Protein AF-A0A498SV44-F1 (afdb_monomer_lite)

pLDDT: mean 76.15, std 21.48, range [38.94, 97.94]

Radius of gyration: 28.18 Å; chains: 1; bounding box: 31×24×90 Å

Structure (mmCIF, N/CA/C/O backbone):
data_AF-A0A498SV44-F1
#
_entry.id   AF-A0A498SV44-F1
#
loop_
_atom_site.group_PDB
_atom_site.id
_atom_site.type_symbol
_atom_site.label_atom_id
_atom_site.label_alt_id
_atom_site.label_comp_id
_atom_site.label_asym_id
_atom_site.label_entity_id
_atom_site.label_seq_id
_atom_site.pdbx_PDB_ins_code
_atom_site.Cartn_x
_atom_site.Cartn_y
_atom_site.Cartn_z
_atom_site.occupancy
_atom_site.B_iso_or_equiv
_atom_site.auth_seq_id
_atom_site.auth_comp_id
_atom_site.auth_asym_id
_atom_site.auth_atom_id
_atom_site.pdbx_PDB_model_num
ATOM 1 N N . MET A 1 1 ? -1.098 -6.733 -77.721 1.00 41.00 1 MET A N 1
ATOM 2 C CA . MET A 1 1 ? 0.028 -6.030 -78.382 1.00 41.00 1 MET A CA 1
ATOM 3 C C . MET A 1 1 ? -0.392 -4.569 -78.384 1.00 41.00 1 MET A C 1
ATOM 5 O O . MET A 1 1 ? -1.483 -4.326 -78.864 1.00 41.00 1 MET A O 1
ATOM 9 N N . ILE A 1 2 ? 0.238 -3.563 -77.779 1.00 39.69 2 ILE A N 1
ATOM 10 C CA . ILE A 1 2 ? 1.631 -3.129 -77.539 1.00 39.69 2 ILE A CA 1
ATOM 11 C C . ILE A 1 2 ? 1.421 -1.936 -76.557 1.00 39.69 2 ILE A C 1
ATOM 13 O O . ILE A 1 2 ? 0.503 -1.160 -76.781 1.00 39.69 2 ILE A O 1
ATOM 17 N N . GLY A 1 3 ? 2.045 -1.768 -75.390 1.00 38.94 3 GLY A N 1
ATOM 18 C CA . GLY A 1 3 ? 3.476 -1.745 -75.115 1.00 38.94 3 GLY A CA 1
ATOM 19 C C . GLY A 1 3 ? 3.992 -0.296 -75.089 1.00 38.94 3 GLY A C 1
ATOM 20 O O . GLY A 1 3 ? 4.496 0.168 -76.101 1.00 38.94 3 GLY A O 1
ATOM 21 N N . ALA A 1 4 ? 3.898 0.400 -73.947 1.00 45.16 4 ALA A N 1
ATOM 22 C CA . ALA A 1 4 ? 4.742 1.560 -73.632 1.00 45.16 4 ALA A CA 1
ATOM 23 C C . ALA A 1 4 ? 4.961 1.649 -72.112 1.00 45.16 4 ALA A C 1
ATOM 25 O O . ALA A 1 4 ? 4.175 2.224 -71.364 1.00 45.16 4 ALA A O 1
ATOM 26 N N . VAL A 1 5 ? 6.044 1.012 -71.673 1.00 48.19 5 VAL A N 1
ATOM 27 C CA . VAL A 1 5 ? 6.622 1.117 -70.334 1.00 48.19 5 VAL A CA 1
ATOM 28 C C . VAL A 1 5 ? 7.599 2.295 -70.316 1.00 48.19 5 VAL A C 1
ATOM 30 O O . VAL A 1 5 ? 8.500 2.361 -71.148 1.00 48.19 5 VAL A O 1
ATOM 33 N N . ARG A 1 6 ? 7.464 3.167 -69.316 1.00 43.88 6 ARG A N 1
ATOM 34 C CA . ARG A 1 6 ? 8.548 3.886 -68.619 1.00 43.88 6 ARG A CA 1
ATOM 35 C C . ARG A 1 6 ? 8.070 3.975 -67.165 1.00 43.88 6 ARG A C 1
ATOM 37 O O . ARG A 1 6 ? 7.071 4.622 -66.903 1.00 43.88 6 ARG A O 1
ATOM 44 N N . ALA A 1 7 ? 8.526 3.144 -66.230 1.00 45.53 7 ALA A N 1
ATOM 45 C CA . ALA A 1 7 ? 9.851 3.150 -65.614 1.00 45.53 7 ALA A CA 1
ATOM 46 C C . ALA A 1 7 ? 10.322 4.577 -65.290 1.00 45.53 7 ALA A C 1
ATOM 48 O O . ALA A 1 7 ? 10.745 5.306 -66.180 1.00 45.53 7 ALA A O 1
ATOM 49 N N . VAL A 1 8 ? 10.262 4.964 -64.017 1.00 45.78 8 VAL A N 1
ATOM 50 C CA . VAL A 1 8 ? 11.424 5.008 -63.110 1.00 45.78 8 VAL A CA 1
ATOM 51 C C . VAL A 1 8 ? 11.066 5.892 -61.912 1.00 45.78 8 VAL A C 1
ATOM 53 O O . VAL A 1 8 ? 10.716 7.054 -62.063 1.00 45.78 8 VAL A O 1
ATOM 56 N N . SER A 1 9 ? 11.171 5.278 -60.733 1.00 50.03 9 SER A N 1
ATOM 57 C CA . SER A 1 9 ? 11.695 5.834 -59.484 1.00 50.03 9 SER A CA 1
ATOM 58 C C . SER A 1 9 ? 11.541 7.341 -59.259 1.00 50.03 9 SER A C 1
ATOM 60 O O . SER A 1 9 ? 12.306 8.154 -59.770 1.00 50.03 9 SER A O 1
ATOM 62 N N . GLY A 1 10 ? 10.622 7.678 -58.365 1.00 42.47 10 GLY A N 1
ATOM 63 C CA . GLY A 1 10 ? 10.636 8.931 -57.632 1.00 42.47 10 GLY A CA 1
ATOM 64 C C . GLY A 1 10 ? 10.482 8.626 -56.155 1.00 42.47 10 GLY A C 1
ATOM 65 O O . GLY A 1 10 ? 9.483 9.011 -55.559 1.00 42.47 10 GLY A O 1
ATOM 66 N N . TYR A 1 11 ? 11.452 7.914 -55.570 1.00 49.81 11 TYR A N 1
ATOM 67 C CA . TYR A 1 11 ? 11.759 8.067 -54.149 1.00 49.81 11 TYR A CA 1
ATOM 68 C C . TYR A 1 11 ? 12.163 9.533 -53.929 1.00 49.81 11 TYR A C 1
ATOM 70 O O . TY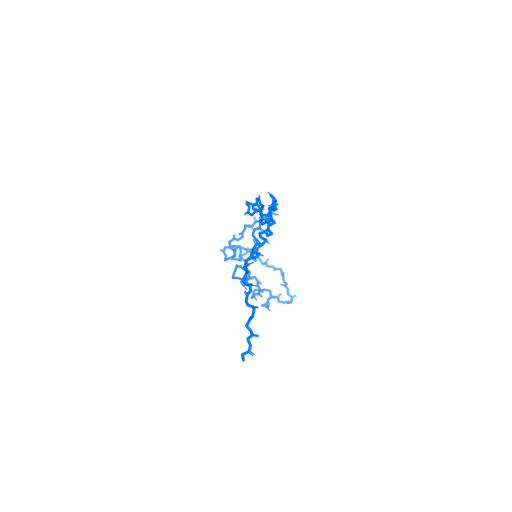R A 1 11 ? 13.343 9.850 -53.789 1.00 49.81 11 TYR A O 1
ATOM 78 N N . PHE A 1 12 ? 11.194 10.450 -53.939 1.00 47.81 12 PHE A N 1
ATOM 79 C CA . PHE A 1 12 ? 11.362 11.751 -53.319 1.00 47.81 12 PHE A CA 1
ATOM 80 C C . PHE A 1 12 ? 11.283 11.494 -51.825 1.00 47.81 12 PHE A C 1
ATOM 82 O O . PHE A 1 12 ? 10.227 11.509 -51.208 1.00 47.81 12 PHE A O 1
ATOM 89 N N . PHE A 1 13 ? 12.441 11.077 -51.322 1.00 52.09 13 PHE A N 1
ATOM 90 C CA . PHE A 1 13 ? 12.991 11.415 -50.028 1.00 52.09 13 PHE A CA 1
ATOM 91 C C . PHE A 1 13 ? 12.233 12.592 -49.404 1.00 52.09 13 PHE A C 1
ATOM 93 O O . PHE A 1 13 ? 12.576 13.745 -49.649 1.00 52.09 13 PHE A O 1
ATOM 100 N N . ASP A 1 14 ? 11.189 12.300 -48.630 1.00 54.56 14 ASP A N 1
ATOM 101 C CA . ASP A 1 14 ? 10.763 13.208 -47.578 1.00 54.56 14 ASP A CA 1
ATOM 102 C C . ASP A 1 14 ? 11.890 13.107 -46.540 1.00 54.56 14 ASP A C 1
ATOM 104 O O . ASP A 1 14 ? 12.091 12.028 -45.959 1.00 54.56 14 ASP A O 1
ATOM 108 N N . PRO A 1 15 ? 12.743 14.138 -46.392 1.00 57.53 15 PRO A N 1
ATOM 109 C CA . PRO A 1 15 ? 13.774 14.103 -45.380 1.00 57.53 15 PRO A CA 1
ATOM 110 C C . PRO A 1 15 ? 13.056 14.030 -44.042 1.00 57.53 15 PRO A C 1
ATOM 112 O O . PRO A 1 15 ? 12.319 14.945 -43.690 1.00 57.53 15 PRO A O 1
ATOM 115 N N . MET A 1 16 ? 13.273 12.912 -43.348 1.00 63.97 16 MET A N 1
ATOM 116 C CA . MET A 1 16 ? 13.159 12.718 -41.904 1.00 63.97 16 MET A CA 1
ATOM 117 C C . MET A 1 16 ? 12.622 13.941 -41.146 1.00 63.97 16 MET A C 1
ATOM 119 O O . MET A 1 16 ? 13.295 14.977 -41.164 1.00 63.97 16 MET A O 1
ATOM 123 N N . PRO A 1 17 ? 11.521 13.823 -40.379 1.00 55.47 17 PRO A N 1
ATOM 124 C CA . PRO A 1 17 ? 11.156 14.841 -39.411 1.00 55.47 17 PRO A CA 1
ATOM 125 C C . PRO A 1 17 ? 12.243 14.864 -38.331 1.00 55.47 17 PRO A C 1
ATOM 127 O O . PRO A 1 17 ? 12.177 14.187 -37.305 1.00 55.47 17 PRO A O 1
ATOM 130 N N . TYR A 1 18 ? 13.297 15.630 -38.604 1.00 53.81 18 TYR A N 1
ATOM 131 C CA . TYR A 1 18 ? 14.339 15.996 -37.673 1.00 53.81 18 TYR A CA 1
ATOM 132 C C . TYR A 1 18 ? 13.649 16.925 -36.680 1.00 53.81 18 TYR A C 1
ATOM 134 O O . TYR A 1 18 ? 13.613 18.140 -36.836 1.00 53.81 18 TYR A O 1
ATOM 142 N N . HIS A 1 19 ? 13.002 16.329 -35.684 1.00 60.28 19 HIS A N 1
ATOM 143 C CA . HIS A 1 19 ? 12.621 17.009 -34.466 1.00 60.28 19 HIS A CA 1
ATOM 144 C C . HIS A 1 19 ? 13.862 16.977 -33.565 1.00 60.28 19 HIS A C 1
ATOM 146 O O . HIS A 1 19 ? 14.046 15.991 -32.845 1.00 60.28 19 HIS A O 1
ATOM 152 N N . PRO A 1 20 ? 14.708 18.028 -33.534 1.00 52.44 20 PRO A N 1
ATOM 153 C CA . PRO A 1 20 ? 15.848 18.097 -32.614 1.00 52.44 20 PRO A CA 1
ATOM 154 C C . PRO A 1 20 ? 15.429 18.058 -31.131 1.00 52.44 20 PRO A C 1
ATOM 156 O O . PRO A 1 20 ? 16.280 17.967 -30.255 1.00 52.44 20 PRO A O 1
ATOM 159 N N . TYR A 1 21 ? 14.121 18.059 -30.845 1.00 53.59 21 TYR A N 1
ATOM 160 C CA . TYR A 1 21 ? 13.544 17.879 -29.514 1.00 53.59 21 TYR A CA 1
ATOM 161 C C . TYR A 1 21 ? 12.916 16.49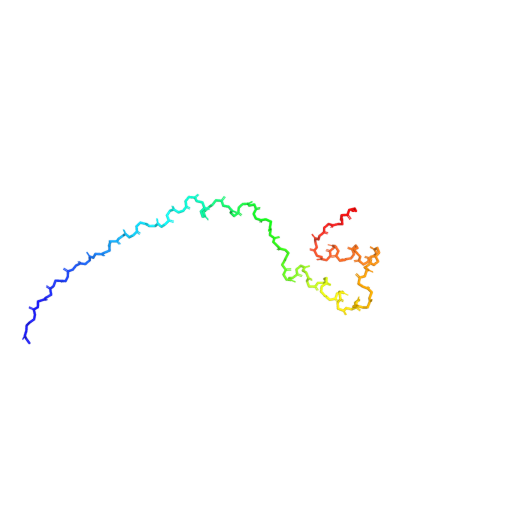8 -29.254 1.00 53.59 21 TYR A C 1
ATOM 163 O O . TYR A 1 21 ? 12.572 16.211 -28.110 1.00 53.59 21 TYR A O 1
ATOM 171 N N . ALA A 1 2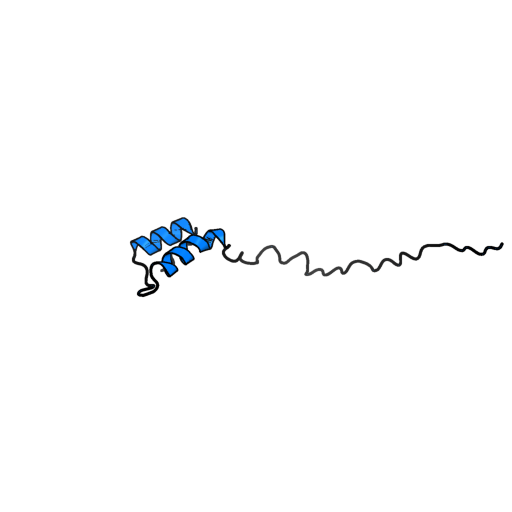2 ? 12.773 15.619 -30.256 1.00 55.25 22 ALA A N 1
ATOM 172 C CA . ALA A 1 22 ? 12.203 14.281 -30.043 1.00 55.25 22 ALA A CA 1
ATOM 173 C C . ALA A 1 22 ? 13.222 13.277 -29.480 1.00 55.25 22 ALA A C 1
ATOM 175 O O . ALA A 1 22 ? 12.830 12.302 -28.851 1.00 55.25 22 ALA A O 1
ATOM 176 N N . SER A 1 23 ? 14.522 13.530 -29.659 1.00 56.97 23 SER A N 1
ATOM 177 C CA . SER A 1 23 ? 15.593 12.605 -29.257 1.00 56.97 23 SER A CA 1
ATOM 178 C C . SER A 1 23 ? 16.351 13.025 -27.984 1.00 56.97 23 SER A C 1
ATOM 180 O O . SER A 1 23 ? 17.413 12.474 -27.704 1.00 56.97 23 SER A O 1
ATOM 182 N N . GLY A 1 24 ? 15.851 14.008 -27.222 1.00 56.72 24 GLY A N 1
ATOM 183 C CA . GLY A 1 24 ? 16.624 14.657 -26.147 1.00 56.72 24 GLY A CA 1
ATOM 184 C C . GLY A 1 24 ? 15.926 14.838 -24.795 1.00 56.72 24 GLY A C 1
ATOM 185 O O . GLY A 1 24 ? 16.492 15.477 -23.914 1.00 56.72 24 GLY A O 1
ATOM 186 N N . LEU A 1 25 ? 14.715 14.306 -24.600 1.00 57.00 25 LEU A N 1
ATOM 187 C CA . LEU A 1 25 ? 13.930 14.496 -23.364 1.00 57.00 25 LEU A CA 1
ATOM 188 C C . LEU A 1 25 ? 13.567 13.189 -22.640 1.00 57.00 25 LEU A C 1
ATOM 190 O O . LEU A 1 25 ? 12.805 13.211 -21.673 1.00 57.00 25 LEU A O 1
ATOM 194 N N . ASP A 1 26 ? 14.150 12.060 -23.043 1.00 54.94 26 ASP A N 1
ATOM 195 C CA . ASP A 1 26 ? 14.009 10.778 -22.331 1.00 54.94 26 ASP A CA 1
ATOM 196 C C . ASP A 1 26 ? 14.989 10.620 -21.149 1.00 54.94 26 ASP A C 1
ATOM 198 O O . ASP A 1 26 ? 15.041 9.578 -20.502 1.00 54.94 26 ASP A O 1
ATOM 202 N N . GLY A 1 27 ? 15.751 11.671 -20.820 1.00 57.25 27 GLY A N 1
ATOM 203 C CA . GLY A 1 27 ? 16.720 11.667 -19.717 1.00 57.25 27 GLY A CA 1
ATOM 204 C C . GLY A 1 27 ? 16.165 12.048 -18.339 1.00 57.25 27 GLY A C 1
ATOM 205 O O . GLY A 1 27 ? 16.842 11.829 -17.337 1.00 57.25 27 GLY A O 1
ATOM 206 N N . THR A 1 28 ? 14.951 12.608 -18.252 1.00 56.78 28 THR A N 1
ATOM 207 C CA . THR A 1 28 ? 14.477 13.211 -16.984 1.00 56.78 28 THR A CA 1
ATOM 208 C C . THR A 1 28 ? 12.972 13.102 -16.750 1.00 56.78 28 THR A C 1
ATOM 210 O O . THR A 1 28 ? 12.431 13.734 -15.839 1.00 56.78 28 THR A O 1
ATOM 213 N N . ARG A 1 29 ? 12.246 12.300 -17.537 1.00 59.47 29 ARG A N 1
ATOM 214 C CA . ARG A 1 29 ? 10.859 11.986 -17.184 1.00 59.47 29 ARG A CA 1
ATOM 215 C C . ARG A 1 29 ? 10.882 11.048 -15.986 1.00 59.47 29 ARG A C 1
ATOM 217 O O . ARG A 1 29 ? 11.304 9.898 -16.095 1.00 59.47 29 ARG A O 1
ATOM 224 N N . ARG A 1 30 ? 10.453 11.555 -14.823 1.00 62.84 30 ARG A N 1
ATOM 225 C CA . ARG A 1 30 ? 10.169 10.723 -13.645 1.00 62.84 30 ARG A CA 1
ATOM 226 C C . ARG A 1 30 ? 9.323 9.544 -14.116 1.00 62.84 30 ARG A C 1
ATOM 228 O O . ARG A 1 30 ? 8.230 9.751 -14.635 1.00 62.84 30 ARG A O 1
ATOM 235 N N . LYS A 1 31 ? 9.842 8.326 -13.972 1.00 68.56 31 LYS A N 1
ATOM 236 C CA . LYS A 1 31 ? 9.099 7.124 -14.341 1.00 68.56 31 LYS A CA 1
ATOM 237 C C . LYS A 1 31 ? 7.935 6.993 -13.365 1.00 68.56 31 LYS A C 1
ATOM 239 O O . LYS A 1 31 ? 8.150 6.897 -12.157 1.00 68.56 31 LYS A O 1
ATOM 244 N N . ASN A 1 32 ? 6.709 7.060 -13.876 1.00 78.69 32 ASN A N 1
ATOM 245 C CA . ASN A 1 32 ? 5.511 6.805 -13.086 1.00 78.69 32 ASN A CA 1
ATOM 246 C C . ASN A 1 32 ? 5.619 5.418 -12.433 1.00 78.69 32 ASN A C 1
ATOM 248 O O . ASN A 1 32 ? 6.212 4.501 -13.005 1.00 78.69 32 ASN A O 1
ATOM 252 N N . ALA A 1 33 ? 5.045 5.264 -11.239 1.00 81.50 33 ALA A N 1
ATOM 253 C CA . ALA A 1 33 ? 5.011 3.970 -10.570 1.00 81.50 33 ALA A CA 1
ATOM 254 C C . ALA A 1 33 ? 4.322 2.927 -11.468 1.00 81.50 33 ALA A C 1
ATOM 256 O O . ALA A 1 33 ? 3.270 3.203 -12.052 1.00 81.50 33 ALA A O 1
ATOM 257 N N . THR A 1 34 ? 4.921 1.743 -11.598 1.00 86.19 34 THR A N 1
ATOM 258 C CA . THR A 1 34 ? 4.388 0.686 -12.458 1.00 86.19 34 THR A CA 1
ATOM 259 C C . THR A 1 34 ? 3.240 -0.057 -11.770 1.00 86.19 34 THR A C 1
ATOM 261 O O . THR A 1 34 ? 2.974 0.092 -10.568 1.00 86.19 34 THR A O 1
ATOM 264 N N . ARG A 1 35 ? 2.502 -0.867 -12.535 1.00 89.25 35 ARG A N 1
ATOM 265 C CA . ARG A 1 35 ? 1.396 -1.669 -11.991 1.00 89.25 35 ARG A CA 1
ATOM 266 C C . ARG A 1 35 ? 1.900 -2.648 -10.932 1.00 89.25 35 ARG A C 1
ATOM 268 O O . ARG A 1 35 ? 1.226 -2.863 -9.932 1.00 89.25 35 ARG A O 1
ATOM 275 N N . GLU A 1 36 ? 3.078 -3.206 -11.152 1.00 89.44 36 GLU A N 1
ATOM 276 C CA . GLU A 1 36 ? 3.731 -4.187 -10.293 1.00 89.44 36 GLU A CA 1
ATOM 277 C C . GLU A 1 36 ? 4.130 -3.542 -8.966 1.00 89.44 36 GLU A C 1
ATOM 279 O O . GLU A 1 36 ? 3.832 -4.093 -7.909 1.00 89.44 36 GLU A O 1
ATOM 284 N N . THR A 1 37 ? 4.713 -2.336 -9.000 1.00 90.81 37 THR A N 1
ATOM 285 C CA . THR A 1 37 ? 5.115 -1.635 -7.772 1.00 90.81 37 THR A CA 1
ATOM 286 C C . THR A 1 37 ? 3.921 -1.130 -6.966 1.00 90.81 37 THR A C 1
ATOM 288 O O . THR A 1 37 ? 4.015 -1.021 -5.749 1.00 90.81 37 THR A O 1
ATOM 291 N N . THR A 1 38 ? 2.778 -0.863 -7.609 1.00 94.19 38 THR A N 1
ATOM 292 C CA . THR A 1 38 ? 1.555 -0.365 -6.947 1.00 94.19 38 THR A CA 1
ATOM 293 C C . THR A 1 38 ? 0.542 -1.451 -6.580 1.00 94.19 38 THR A C 1
ATOM 295 O O . THR A 1 38 ? -0.430 -1.160 -5.881 1.00 94.19 38 THR A O 1
ATOM 298 N N . ALA A 1 39 ? 0.737 -2.702 -7.005 1.00 96.44 39 ALA A N 1
ATOM 299 C CA . ALA A 1 39 ? -0.178 -3.802 -6.697 1.00 96.44 39 ALA A CA 1
ATOM 300 C C . ALA A 1 39 ? -0.388 -4.031 -5.182 1.00 96.44 39 ALA A C 1
ATOM 302 O O . ALA A 1 39 ? -1.549 -4.150 -4.779 1.00 96.44 39 ALA A O 1
ATOM 303 N N . PRO A 1 40 ? 0.654 -3.996 -4.322 1.00 96.12 40 PRO A N 1
ATOM 304 C CA . PRO A 1 40 ? 0.473 -4.147 -2.876 1.00 96.12 40 PRO A CA 1
ATOM 305 C C . PRO A 1 40 ? -0.403 -3.046 -2.262 1.00 96.12 40 PRO A C 1
ATOM 307 O O . PRO A 1 40 ? -1.252 -3.329 -1.421 1.00 96.12 40 PRO A O 1
ATOM 310 N N . LEU A 1 41 ? -0.259 -1.799 -2.733 1.00 97.19 41 LEU A N 1
ATOM 311 C CA . LEU A 1 41 ? -1.076 -0.668 -2.270 1.00 97.19 41 LEU A CA 1
ATOM 312 C C . LEU A 1 41 ? -2.555 -0.880 -2.604 1.00 97.19 41 LEU A C 1
ATOM 314 O O . LEU A 1 41 ? -3.424 -0.606 -1.782 1.00 97.19 41 LEU A O 1
ATOM 318 N N . LYS A 1 42 ? -2.845 -1.388 -3.806 1.00 96.50 42 LYS A N 1
ATOM 319 C CA . LYS A 1 42 ? -4.220 -1.662 -4.244 1.00 96.50 42 LYS A CA 1
ATOM 320 C C . LYS A 1 42 ? -4.864 -2.790 -3.439 1.00 96.50 42 LYS A C 1
ATOM 322 O O . LYS A 1 42 ? -6.030 -2.656 -3.082 1.00 96.50 42 LYS A O 1
ATOM 327 N N . SER A 1 43 ? -4.118 -3.857 -3.136 1.00 97.62 43 SER A N 1
ATOM 328 C CA . SER A 1 43 ? -4.611 -4.940 -2.267 1.00 97.62 43 SER A CA 1
ATOM 329 C C . SER A 1 43 ? -4.956 -4.402 -0.885 1.00 97.62 43 SER A C 1
ATOM 331 O O . SER A 1 43 ? -6.091 -4.539 -0.434 1.00 97.62 43 SER A O 1
ATOM 333 N N . TRP A 1 44 ? -4.022 -3.668 -0.274 1.00 97.75 44 TRP A N 1
ATOM 334 C CA . TRP A 1 44 ? -4.210 -3.116 1.063 1.00 97.75 44 TRP A CA 1
ATOM 335 C C . TRP A 1 44 ? -5.409 -2.156 1.137 1.00 97.75 44 TRP A C 1
ATOM 337 O O . TRP A 1 44 ? -6.224 -2.263 2.049 1.00 97.75 44 TRP A O 1
ATOM 347 N N . LEU A 1 45 ? -5.585 -1.271 0.145 1.00 97.94 45 LEU A N 1
ATOM 348 C CA . LEU A 1 45 ? -6.753 -0.380 0.058 1.00 97.94 45 LEU A CA 1
ATOM 349 C C . LEU A 1 45 ? -8.075 -1.144 -0.092 1.00 97.94 45 LEU A C 1
ATOM 351 O O . LEU A 1 45 ? -9.100 -0.708 0.433 1.00 97.94 45 LEU A O 1
ATOM 355 N N . ASN A 1 46 ? -8.069 -2.267 -0.812 1.00 97.69 46 ASN A N 1
ATOM 356 C CA . ASN A 1 46 ? -9.252 -3.108 -0.962 1.00 97.69 46 ASN A CA 1
ATOM 357 C C . ASN A 1 46 ? -9.613 -3.836 0.343 1.00 97.69 46 ASN A C 1
ATOM 359 O O . ASN A 1 46 ? -10.792 -4.012 0.643 1.00 97.69 46 ASN A O 1
ATOM 363 N N . GLU A 1 47 ? -8.616 -4.212 1.138 1.00 97.81 47 GLU A N 1
ATOM 364 C CA . GLU A 1 47 ? -8.805 -4.802 2.467 1.00 97.81 47 GLU A CA 1
ATOM 365 C C . GLU A 1 47 ? -9.279 -3.748 3.490 1.00 97.81 47 GLU A C 1
ATOM 367 O O . GLU A 1 47 ? -10.166 -4.016 4.300 1.00 97.81 47 GLU A O 1
ATOM 372 N N . HIS A 1 48 ? -8.782 -2.509 3.391 1.00 97.94 48 HIS A N 1
ATOM 373 C CA . HIS A 1 48 ? -9.035 -1.413 4.337 1.00 97.94 48 HIS A CA 1
ATOM 374 C C . HIS A 1 48 ? -10.050 -0.375 3.833 1.00 97.94 48 HIS A C 1
ATOM 376 O O . HIS A 1 48 ? -9.983 0.803 4.180 1.00 97.94 48 HIS A O 1
ATOM 382 N N . ARG A 1 49 ? -11.049 -0.794 3.045 1.00 97.38 49 ARG A N 1
ATOM 383 C CA . ARG A 1 49 ? -12.029 0.128 2.427 1.00 97.38 49 ARG A CA 1
ATOM 384 C C . ARG A 1 49 ? -12.793 1.008 3.415 1.00 97.38 49 ARG A C 1
ATOM 386 O O . ARG A 1 49 ? -13.153 2.127 3.068 1.00 97.38 49 ARG A O 1
ATOM 393 N N . LYS A 1 50 ? -13.087 0.491 4.612 1.00 97.12 50 LYS A N 1
ATOM 394 C CA . LYS A 1 50 ? -13.848 1.223 5.639 1.00 97.12 50 LYS A CA 1
ATOM 395 C C . LYS A 1 50 ? -12.994 2.245 6.394 1.00 97.12 50 LYS A C 1
ATOM 397 O O . LYS A 1 50 ? -13.530 3.252 6.836 1.00 97.12 50 LYS A O 1
ATOM 402 N N . ASN A 1 51 ? -11.696 1.982 6.547 1.00 96.06 51 ASN A N 1
ATOM 403 C CA . ASN A 1 51 ? -10.764 2.834 7.282 1.00 96.06 51 ASN A CA 1
ATOM 404 C C . ASN A 1 51 ? -9.404 2.865 6.559 1.00 96.06 51 ASN A C 1
ATOM 406 O O . ASN A 1 51 ? -8.480 2.162 6.971 1.00 96.06 51 ASN A O 1
ATOM 410 N N . PRO A 1 52 ? -9.269 3.638 5.466 1.00 96.56 52 PRO A N 1
ATOM 411 C CA . PRO A 1 52 ? -8.103 3.600 4.582 1.00 96.56 52 PRO A CA 1
ATOM 412 C C . PRO A 1 52 ? -6.916 4.412 5.133 1.00 96.56 52 PRO A C 1
ATOM 414 O O . PRO A 1 52 ? -6.260 5.151 4.400 1.00 96.56 52 PRO A O 1
ATOM 417 N N . TYR A 1 53 ? -6.637 4.289 6.431 1.00 97.12 53 TYR A N 1
ATOM 418 C CA . TYR A 1 53 ? -5.538 4.971 7.109 1.00 97.12 53 TYR A CA 1
ATOM 419 C C . TYR A 1 53 ? -4.558 3.933 7.663 1.00 97.12 53 TYR A C 1
ATOM 421 O O . TYR A 1 53 ? -4.855 3.302 8.678 1.00 97.12 53 TYR A O 1
ATOM 429 N N . PRO A 1 54 ? -3.403 3.727 7.003 1.00 96.06 54 PRO A N 1
ATOM 430 C CA . PRO A 1 54 ? -2.459 2.698 7.409 1.00 96.06 54 PRO A CA 1
ATOM 431 C C . PRO A 1 54 ? -1.807 3.047 8.743 1.00 96.06 54 PRO A C 1
ATOM 433 O O . PRO A 1 54 ? -1.408 4.190 8.990 1.00 96.06 54 PRO A O 1
ATOM 436 N N . THR A 1 55 ? -1.632 2.035 9.584 1.00 97.50 55 THR A N 1
ATOM 437 C CA . THR A 1 55 ? -0.840 2.133 10.809 1.00 97.50 55 THR A CA 1
ATOM 438 C C . THR A 1 55 ? 0.646 2.353 10.494 1.00 97.50 55 THR A C 1
ATOM 440 O O . THR A 1 55 ? 1.109 2.200 9.359 1.00 97.50 55 THR A O 1
ATOM 443 N N . LYS A 1 56 ? 1.445 2.691 11.517 1.00 96.88 56 LYS A N 1
ATOM 444 C CA . LYS A 1 56 ? 2.899 2.893 11.369 1.00 96.88 56 LYS A CA 1
ATOM 445 C C . LYS A 1 56 ? 3.597 1.672 10.757 1.00 96.88 56 LYS A C 1
ATOM 447 O O . LYS A 1 56 ? 4.451 1.837 9.889 1.00 96.88 56 LYS A O 1
ATOM 452 N N . ALA A 1 57 ? 3.225 0.469 11.194 1.00 97.06 57 ALA A N 1
ATOM 453 C CA . ALA A 1 57 ? 3.803 -0.776 10.695 1.00 97.06 57 ALA A CA 1
ATOM 454 C C . ALA A 1 57 ? 3.427 -1.025 9.228 1.00 97.06 57 ALA A C 1
ATOM 456 O O . ALA A 1 57 ? 4.296 -1.312 8.406 1.00 97.06 57 ALA A O 1
ATOM 457 N N . GLU A 1 58 ? 2.156 -0.835 8.880 1.00 97.25 58 GLU A N 1
ATOM 458 C CA . GLU A 1 58 ? 1.669 -1.038 7.513 1.00 97.25 58 GLU A CA 1
ATOM 459 C C . GLU A 1 58 ? 2.292 -0.046 6.538 1.00 97.25 58 GLU A C 1
ATOM 461 O O . GLU A 1 58 ? 2.711 -0.435 5.452 1.00 97.25 58 GLU A O 1
ATOM 466 N N . LYS A 1 59 ? 2.451 1.222 6.934 1.00 96.69 59 LYS A N 1
ATOM 467 C CA . LYS A 1 59 ? 3.113 2.220 6.089 1.00 96.69 59 LYS A CA 1
ATOM 468 C C . LYS A 1 59 ? 4.563 1.820 5.775 1.00 96.69 59 LYS A C 1
ATOM 470 O O . LYS A 1 59 ? 4.983 1.929 4.624 1.00 96.69 59 LYS A O 1
ATOM 475 N N . ILE A 1 60 ? 5.310 1.318 6.767 1.00 96.62 60 ILE A N 1
ATOM 476 C CA . ILE A 1 60 ? 6.678 0.803 6.573 1.00 96.62 60 ILE A CA 1
ATOM 477 C C . ILE A 1 60 ? 6.665 -0.412 5.637 1.00 96.62 60 ILE A C 1
ATOM 479 O O . ILE A 1 60 ? 7.416 -0.441 4.664 1.00 96.62 60 ILE A O 1
ATOM 483 N N . MET A 1 61 ? 5.793 -1.392 5.891 1.00 97.06 61 MET A N 1
ATOM 484 C CA . MET A 1 61 ? 5.666 -2.593 5.060 1.00 97.06 61 MET A CA 1
ATOM 485 C C . MET A 1 61 ? 5.356 -2.241 3.596 1.00 97.06 61 MET A C 1
ATOM 487 O O . MET A 1 61 ? 6.023 -2.734 2.685 1.00 97.06 61 MET A O 1
ATOM 491 N N . LEU A 1 62 ? 4.393 -1.348 3.358 1.00 96.88 62 LEU A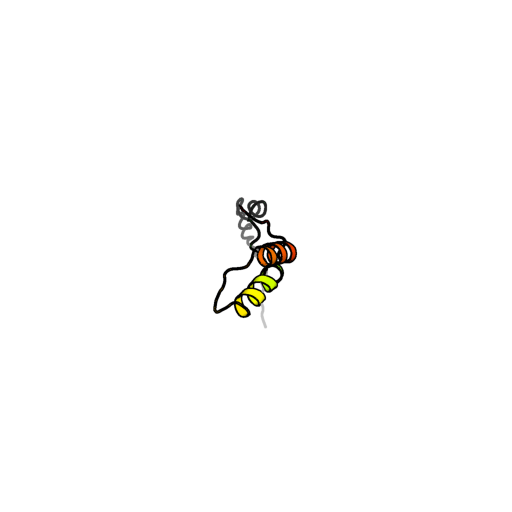 N 1
ATOM 492 C CA . LEU A 1 62 ? 4.007 -0.903 2.019 1.00 96.88 62 LEU A CA 1
ATOM 493 C C . LEU A 1 62 ? 5.148 -0.166 1.310 1.00 96.88 62 LEU A C 1
ATOM 495 O O . LEU A 1 62 ? 5.391 -0.423 0.131 1.00 96.88 62 LEU A O 1
ATOM 499 N N . ALA A 1 63 ? 5.888 0.696 2.010 1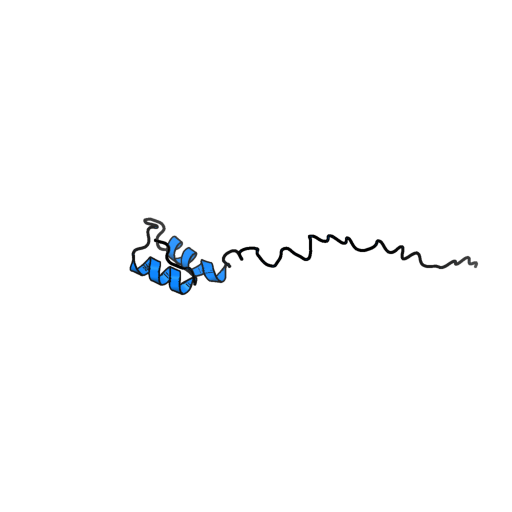.00 95.81 63 ALA A N 1
ATOM 500 C CA . ALA A 1 63 ? 7.048 1.394 1.454 1.00 95.81 63 ALA A CA 1
ATOM 501 C C . ALA A 1 63 ? 8.152 0.411 1.009 1.00 95.81 63 ALA A C 1
ATOM 503 O O . ALA A 1 63 ? 8.662 0.505 -0.109 1.00 95.81 63 ALA A O 1
ATOM 504 N N . LEU A 1 64 ? 8.454 -0.602 1.830 1.00 96.06 64 LEU A N 1
ATOM 505 C CA . LEU A 1 64 ? 9.453 -1.632 1.515 1.00 96.06 64 LEU A CA 1
ATOM 506 C C . LEU A 1 64 ? 9.067 -2.503 0.307 1.00 96.06 64 LEU A C 1
ATOM 508 O O . LEU A 1 64 ? 9.939 -2.862 -0.498 1.00 96.06 64 LEU A O 1
ATOM 512 N N . LEU A 1 65 ? 7.778 -2.834 0.168 1.00 96.00 65 LEU A N 1
ATOM 513 C CA . LEU A 1 65 ? 7.246 -3.612 -0.957 1.00 96.00 65 LEU A CA 1
ATOM 514 C C . LEU A 1 65 ? 7.223 -2.801 -2.255 1.00 96.00 65 LEU A C 1
ATOM 516 O O . LEU A 1 65 ? 7.649 -3.285 -3.299 1.00 96.00 65 LEU A O 1
ATOM 520 N N . THR A 1 66 ? 6.767 -1.553 -2.184 1.00 95.56 66 THR A N 1
ATOM 521 C CA . THR A 1 66 ? 6.639 -0.659 -3.348 1.00 95.56 66 THR A CA 1
ATOM 522 C C . THR A 1 66 ? 7.954 -0.007 -3.766 1.00 95.56 66 THR A C 1
ATOM 524 O O . THR A 1 66 ? 8.005 0.642 -4.811 1.00 95.56 66 THR A O 1
ATOM 527 N N . LYS A 1 67 ? 9.016 -0.175 -2.964 1.00 93.88 67 LYS A N 1
ATOM 528 C CA . LYS A 1 67 ? 10.306 0.521 -3.111 1.00 93.88 67 LYS A CA 1
ATOM 529 C C . LYS A 1 67 ? 10.158 2.045 -3.072 1.00 93.88 67 LYS A C 1
ATOM 531 O O . LYS A 1 67 ? 10.946 2.765 -3.680 1.00 93.88 67 LYS A O 1
ATOM 536 N N . MET A 1 68 ? 9.148 2.533 -2.358 1.00 92.00 68 MET A N 1
ATOM 537 C C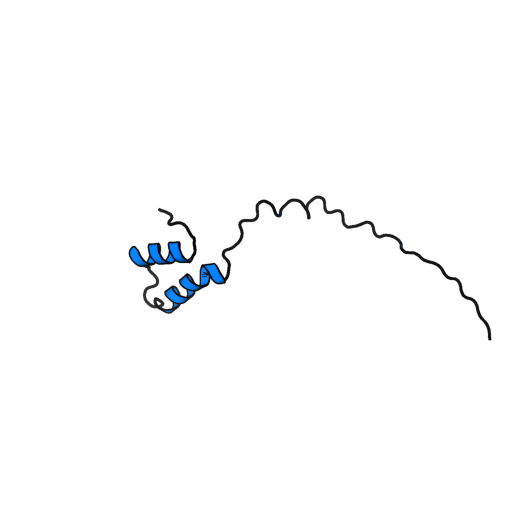A . MET A 1 68 ? 8.936 3.956 -2.110 1.00 92.00 68 MET A CA 1
ATOM 538 C C . MET A 1 68 ? 9.580 4.362 -0.785 1.00 92.00 68 MET A C 1
ATOM 540 O O . MET A 1 68 ? 9.804 3.534 0.098 1.00 92.00 68 MET A O 1
ATOM 544 N N . THR A 1 69 ? 9.881 5.648 -0.636 1.00 92.81 69 THR A N 1
ATOM 545 C CA . THR A 1 69 ? 10.405 6.202 0.614 1.00 92.81 69 THR A CA 1
ATOM 546 C C . THR A 1 69 ? 9.272 6.716 1.497 1.00 92.81 69 THR A C 1
ATOM 548 O O . THR A 1 69 ? 8.235 7.172 1.014 1.00 92.81 69 THR A O 1
ATOM 551 N N . LEU A 1 70 ? 9.473 6.647 2.814 1.00 91.56 70 LEU A N 1
ATOM 552 C CA . LEU A 1 70 ? 8.597 7.307 3.776 1.00 91.56 70 LEU A CA 1
ATOM 553 C C . LEU A 1 70 ? 8.961 8.787 3.822 1.00 91.56 70 LEU A C 1
ATOM 555 O O . LEU A 1 70 ? 10.079 9.138 4.192 1.00 91.56 70 LEU A O 1
ATOM 559 N N . THR A 1 71 ? 8.022 9.645 3.446 1.00 87.69 71 THR A N 1
ATOM 560 C CA . THR A 1 71 ? 8.144 11.083 3.678 1.00 87.69 71 THR A CA 1
ATOM 561 C C . THR A 1 71 ? 7.640 11.421 5.077 1.00 87.69 71 THR A C 1
ATOM 563 O O . THR A 1 71 ? 6.781 10.716 5.620 1.00 87.69 71 THR A O 1
ATOM 566 N N . GLN A 1 72 ? 8.220 12.471 5.651 1.00 74.25 72 GLN A N 1
ATOM 567 C CA . GLN A 1 72 ? 7.891 12.979 6.980 1.00 74.25 72 GLN A CA 1
ATOM 568 C C . GLN A 1 72 ? 6.490 13.593 7.032 1.00 74.25 72 GLN A C 1
ATOM 570 O O . GLN A 1 72 ? 6.060 14.160 6.002 1.00 74.25 72 GLN A O 1
#

Secondary structure (DSSP, 8-state):
-------------------TTTSSSTTS-PPPPPHHHHHHHHHHHHHTTT-----HHHHHHHHHHHTPPPP-

Sequence (72 aa):
MIGAVRAVSGYFFDPMPYHPYASGLDGTRRKNATRETTAPLKSWLNEHRKNPYPTKAEKIMLALLTKMTLTQ

InterPro domains:
  IPR001356 Homeodomain [cd00086] (29-72)
  IPR008422 KN homeodomain [PF05920] (44-72)
  IPR009057 Homedomain-like superfamily [SSF46689] (14-72)

Organism: Acanthocheilonema viteae (NCBI:txid6277)

Foldseek 3Di:
DDDDDDDDDDPPPPDDPPPVPVVPPPPDDDDPQDCQLCVVVVVLCVVCVPPSDDDPVRVVVNCVSSVHDDDD